Protein AF-A0A7Y0XCP3-F1 (afdb_monomer_lite)

InterPro domains:
  IPR005636 DTW [PF03942] (1-82)

Sequence (82 aa):
IILQHTSEEHRPLGTARILNLSLDNCICLIGEDFSCDDVLNHLLADESYQHFVLYPSEGSRCISEITQASHSVSKKIRLILL

Secondary structure (DSSP, 8-state):
-EEE-GGGTT-TT-HHHHHHHH-TT--EEE-S--TT-HHHHHHHT-TTEEEEE-TTSTT---HHHHHHHTTT--PEEEEEB-

Radius of gyration: 13.82 Å; chains: 1; bounding box: 35×28×33 Å

Organism: Vibrio parahaemolyticus (NCBI:txid670)

pLDDT: mean 82.32, std 10.82, range [57.34, 95.31]

Structure (mmCIF, N/CA/C/O backbone):
data_AF-A0A7Y0XCP3-F1
#
_entry.id   AF-A0A7Y0XCP3-F1
#
loop_
_atom_site.group_PDB
_atom_site.id
_atom_site.type_symbol
_atom_site.label_atom_id
_atom_site.label_alt_id
_atom_site.label_comp_id
_atom_site.label_asym_id
_atom_site.label_entity_id
_atom_site.label_seq_id
_atom_site.pdbx_PDB_ins_code
_atom_site.Cartn_x
_atom_site.Cartn_y
_atom_site.Cartn_z
_atom_site.occupancy
_atom_site.B_iso_or_equiv
_atom_site.auth_seq_id
_atom_site.auth_comp_id
_atom_site.auth_asym_id
_atom_site.auth_atom_id
_atom_site.pdbx_PDB_model_num
ATOM 1 N N . ILE A 1 1 ? -0.521 -1.211 1.537 1.00 92.56 1 ILE A N 1
ATOM 2 C CA . ILE A 1 1 ? -0.316 -0.911 0.107 1.00 92.56 1 ILE A CA 1
ATOM 3 C C . ILE A 1 1 ? 0.962 -0.104 0.019 1.00 92.56 1 ILE A C 1
ATOM 5 O O . ILE A 1 1 ? 1.102 0.849 0.771 1.00 92.56 1 ILE A O 1
ATOM 9 N N . ILE A 1 2 ? 1.897 -0.533 -0.812 1.00 91.69 2 ILE A N 1
ATOM 10 C CA . ILE A 1 2 ? 3.136 0.179 -1.110 1.00 91.69 2 ILE A CA 1
ATOM 11 C C . ILE A 1 2 ? 3.000 0.623 -2.562 1.00 91.69 2 ILE A C 1
ATOM 13 O O . ILE A 1 2 ? 2.780 -0.220 -3.428 1.00 91.69 2 ILE A O 1
ATOM 17 N N . LEU A 1 3 ? 3.049 1.924 -2.807 1.00 91.19 3 LEU A N 1
ATOM 18 C CA . LEU A 1 3 ? 3.086 2.505 -4.140 1.00 91.19 3 LEU A CA 1
ATOM 19 C C . LEU A 1 3 ? 4.548 2.824 -4.427 1.00 91.19 3 LEU A C 1
ATOM 21 O O . LEU A 1 3 ? 5.162 3.571 -3.679 1.00 91.19 3 LEU A O 1
ATOM 25 N N . GLN A 1 4 ? 5.122 2.202 -5.449 1.00 90.00 4 GLN A N 1
ATOM 26 C CA . GLN A 1 4 ? 6.534 2.337 -5.785 1.00 90.00 4 GLN A CA 1
ATOM 27 C C . GLN A 1 4 ? 6.680 2.959 -7.170 1.00 90.00 4 GLN A C 1
ATOM 29 O O . GLN A 1 4 ? 6.084 2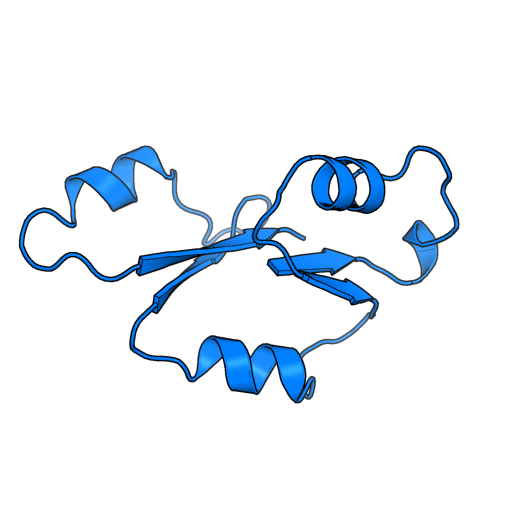.487 -8.138 1.00 90.00 4 GLN A O 1
ATOM 34 N N . HIS A 1 5 ? 7.528 3.978 -7.291 1.00 88.94 5 HIS A N 1
ATOM 35 C CA . HIS A 1 5 ? 7.809 4.566 -8.594 1.00 88.94 5 HIS A CA 1
ATOM 36 C C . HIS A 1 5 ? 8.650 3.615 -9.467 1.00 88.94 5 HIS A C 1
ATOM 38 O O . HIS A 1 5 ? 9.559 2.935 -8.983 1.00 88.94 5 HIS A O 1
ATOM 44 N N . THR A 1 6 ? 8.406 3.591 -10.780 1.00 88.44 6 THR A N 1
ATOM 45 C CA . THR A 1 6 ? 9.110 2.711 -11.744 1.00 88.44 6 THR A CA 1
ATOM 46 C C . THR A 1 6 ? 10.636 2.878 -11.713 1.00 88.44 6 THR A C 1
ATOM 48 O O . THR A 1 6 ? 11.388 1.916 -11.865 1.00 88.44 6 THR A O 1
ATOM 51 N N . SER A 1 7 ? 11.123 4.092 -11.438 1.00 86.56 7 SER A N 1
ATOM 52 C CA . SER A 1 7 ? 12.559 4.397 -11.300 1.00 86.56 7 SER A CA 1
ATOM 53 C C . SER A 1 7 ? 13.233 3.744 -10.082 1.00 86.56 7 SER A C 1
ATOM 55 O O . SER A 1 7 ? 14.465 3.693 -10.004 1.00 86.56 7 SER A O 1
ATOM 57 N N . GLU A 1 8 ? 12.451 3.244 -9.126 1.00 83.12 8 GLU A N 1
ATOM 58 C CA . GLU A 1 8 ? 12.937 2.661 -7.877 1.00 83.12 8 GLU A CA 1
ATOM 59 C C . GLU A 1 8 ? 12.933 1.129 -7.892 1.00 83.12 8 GLU A C 1
ATOM 61 O O . GLU A 1 8 ? 13.605 0.519 -7.059 1.00 83.12 8 GLU A O 1
ATOM 66 N N . GLU A 1 9 ? 12.220 0.505 -8.835 1.00 79.69 9 GLU A N 1
ATOM 67 C CA . GLU A 1 9 ? 12.043 -0.953 -8.955 1.00 79.69 9 GLU A CA 1
ATOM 68 C C . GLU A 1 9 ? 13.382 -1.707 -8.967 1.00 79.69 9 GLU A C 1
ATOM 70 O O . GLU A 1 9 ? 13.584 -2.684 -8.244 1.00 79.69 9 GLU A O 1
ATOM 75 N N . HIS A 1 10 ? 14.344 -1.205 -9.741 1.00 76.88 10 HIS A N 1
ATOM 76 C CA . HIS A 1 10 ? 15.624 -1.872 -9.972 1.00 76.88 10 HIS A CA 1
ATOM 77 C C . HIS A 1 10 ? 16.684 -1.581 -8.903 1.00 76.88 10 HIS A C 1
ATOM 79 O O . HIS A 1 10 ? 17.835 -1.997 -9.048 1.00 76.88 10 HIS A O 1
ATOM 85 N N . ARG A 1 11 ? 16.340 -0.873 -7.819 1.00 75.31 11 ARG A N 1
ATOM 86 C CA . ARG A 1 11 ? 17.294 -0.590 -6.740 1.00 75.31 11 ARG A CA 1
ATOM 87 C C . ARG A 1 11 ? 17.352 -1.784 -5.779 1.00 75.31 11 ARG A C 1
ATOM 89 O O . ARG A 1 11 ? 16.400 -2.012 -5.033 1.00 75.31 11 ARG A O 1
ATOM 96 N N . PRO A 1 12 ? 18.469 -2.538 -5.710 1.00 59.50 12 PRO A N 1
ATOM 97 C CA . PRO A 1 12 ? 18.558 -3.744 -4.879 1.00 59.50 12 PRO A CA 1
ATOM 98 C C . PRO A 1 12 ? 18.415 -3.478 -3.368 1.00 59.50 12 PRO A C 1
ATOM 100 O O . PRO A 1 12 ? 18.104 -4.395 -2.610 1.00 59.50 12 PRO A O 1
ATOM 103 N N . LEU A 1 13 ? 18.598 -2.231 -2.930 1.00 68.62 13 LEU A N 1
ATOM 104 C CA . LEU A 1 13 ? 18.386 -1.775 -1.551 1.00 68.62 13 LEU A CA 1
ATOM 105 C C . LEU A 1 13 ? 17.157 -0.853 -1.422 1.00 68.62 13 LEU A C 1
ATOM 107 O O . LEU A 1 13 ? 17.086 -0.047 -0.500 1.00 68.62 13 LEU A O 1
ATOM 111 N N . GLY A 1 14 ? 16.211 -0.925 -2.363 1.00 73.19 14 GLY A N 1
ATOM 112 C CA . GLY A 1 14 ? 15.008 -0.095 -2.357 1.00 73.19 14 GLY A CA 1
ATOM 113 C C . GLY A 1 14 ? 14.095 -0.390 -1.163 1.00 73.19 14 GLY A C 1
ATOM 114 O O . GLY A 1 14 ? 13.828 -1.551 -0.843 1.00 73.19 14 GLY A O 1
ATOM 115 N N . THR A 1 15 ? 13.586 0.671 -0.533 1.00 79.56 15 THR A N 1
ATOM 116 C CA . THR A 1 15 ? 12.712 0.619 0.651 1.00 79.56 15 THR A CA 1
ATOM 117 C C . THR A 1 15 ? 11.478 -0.254 0.424 1.00 79.56 15 THR A C 1
ATOM 119 O O . THR A 1 15 ? 11.162 -1.093 1.266 1.00 79.56 15 THR A O 1
ATOM 122 N N . ALA A 1 16 ? 10.830 -0.143 -0.740 1.00 81.81 16 ALA A N 1
ATOM 123 C CA . ALA A 1 16 ? 9.659 -0.947 -1.090 1.00 81.81 16 ALA A CA 1
ATOM 124 C C . ALA A 1 16 ? 9.948 -2.458 -1.075 1.00 81.81 16 ALA A C 1
ATOM 126 O O . ALA A 1 16 ? 9.151 -3.239 -0.558 1.00 81.81 16 ALA A O 1
ATOM 127 N N . ARG A 1 17 ? 11.129 -2.877 -1.551 1.00 81.56 17 ARG A N 1
ATOM 128 C CA . ARG A 1 17 ? 11.529 -4.291 -1.566 1.00 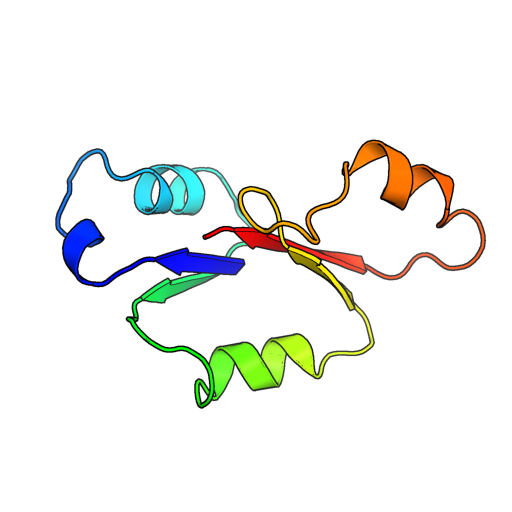81.56 17 ARG A CA 1
ATOM 129 C C . ARG A 1 17 ? 11.752 -4.834 -0.158 1.00 81.56 17 ARG A C 1
ATOM 131 O O . ARG A 1 17 ? 11.327 -5.945 0.138 1.00 81.56 17 ARG A O 1
ATOM 138 N N . ILE A 1 18 ? 12.388 -4.047 0.711 1.00 83.69 18 ILE A N 1
ATOM 139 C CA . ILE A 1 18 ? 12.590 -4.411 2.120 1.00 83.69 18 ILE A CA 1
ATOM 140 C C . ILE A 1 18 ? 11.238 -4.543 2.826 1.00 83.69 18 ILE A C 1
ATOM 142 O O . ILE A 1 18 ? 10.997 -5.543 3.497 1.00 83.69 18 ILE A O 1
ATOM 146 N N . LEU A 1 19 ? 10.337 -3.577 2.637 1.00 83.94 19 LEU A N 1
ATOM 147 C CA . LEU A 1 19 ? 9.003 -3.603 3.236 1.00 83.94 19 LEU A CA 1
ATOM 148 C C . LEU A 1 19 ? 8.183 -4.801 2.758 1.00 83.94 19 LEU A C 1
ATOM 150 O O . LEU A 1 19 ? 7.573 -5.477 3.581 1.00 83.94 19 LEU A O 1
ATOM 154 N N . ASN A 1 20 ? 8.226 -5.107 1.461 1.00 84.00 20 ASN A N 1
ATOM 155 C CA . ASN A 1 20 ? 7.506 -6.241 0.891 1.00 84.00 20 ASN A CA 1
ATOM 156 C C . ASN A 1 20 ? 7.991 -7.593 1.442 1.00 84.00 20 ASN A C 1
ATOM 158 O O . ASN A 1 20 ? 7.201 -8.513 1.604 1.00 84.00 20 ASN A O 1
ATOM 162 N N . LEU A 1 21 ? 9.283 -7.708 1.764 1.00 85.12 21 LEU A N 1
ATOM 163 C CA . LEU A 1 21 ? 9.850 -8.890 2.423 1.00 85.12 21 LEU A CA 1
ATOM 164 C C . LEU A 1 21 ? 9.593 -8.929 3.939 1.00 85.12 21 LEU A C 1
ATOM 166 O O . LEU A 1 21 ? 9.742 -9.984 4.545 1.00 85.12 21 LEU A O 1
ATOM 170 N N . SER A 1 22 ? 9.251 -7.794 4.555 1.00 88.19 22 SER A N 1
ATOM 171 C CA . SER A 1 22 ? 9.102 -7.672 6.014 1.00 88.19 22 SER A CA 1
ATOM 172 C C . SER A 1 22 ? 7.647 -7.698 6.486 1.00 88.19 22 SER A C 1
ATOM 174 O O . SER A 1 22 ? 7.403 -7.752 7.690 1.00 88.19 22 SER A O 1
ATOM 176 N N . LEU A 1 23 ? 6.679 -7.602 5.571 1.00 87.56 23 LEU A N 1
ATOM 177 C CA . LEU A 1 23 ? 5.258 -7.477 5.887 1.00 87.56 23 LEU A CA 1
ATOM 178 C C . LEU A 1 23 ? 4.450 -8.580 5.200 1.00 87.56 23 LEU A C 1
ATOM 180 O O . LEU A 1 23 ? 4.275 -8.560 3.985 1.00 87.56 23 LEU A O 1
ATOM 184 N N . ASP A 1 24 ? 3.852 -9.469 5.992 1.00 84.88 24 ASP A N 1
ATOM 185 C CA . ASP A 1 24 ? 3.055 -10.594 5.476 1.00 84.88 24 ASP A CA 1
ATOM 186 C C . ASP A 1 24 ? 1.761 -10.165 4.761 1.00 84.88 24 ASP A C 1
ATOM 188 O O . ASP A 1 24 ? 1.221 -10.897 3.938 1.00 84.88 24 ASP A O 1
ATOM 192 N N . ASN A 1 25 ? 1.237 -8.977 5.081 1.00 89.69 25 ASN A N 1
ATOM 193 C CA . ASN A 1 25 ? -0.047 -8.476 4.581 1.00 89.69 25 ASN A CA 1
ATOM 194 C C . ASN A 1 25 ? 0.133 -7.168 3.809 1.00 89.69 25 ASN 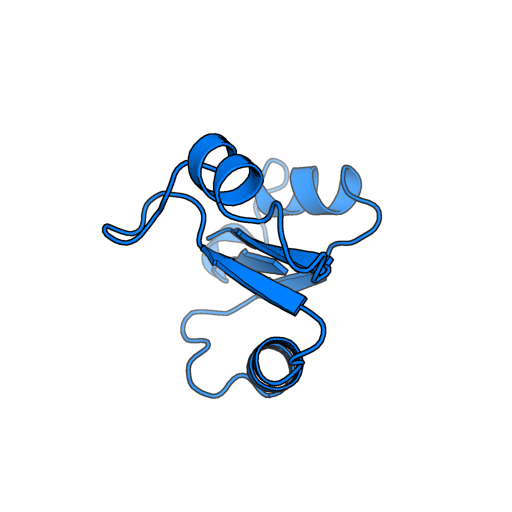A C 1
ATOM 196 O O . ASN A 1 25 ? -0.485 -6.145 4.125 1.00 89.69 25 ASN A O 1
ATOM 200 N N . CYS A 1 26 ? 1.017 -7.181 2.816 1.00 90.94 26 CYS A N 1
ATOM 201 C CA . CYS A 1 26 ? 1.231 -6.040 1.943 1.00 90.94 26 CYS A CA 1
ATOM 202 C C . CYS A 1 26 ? 1.058 -6.405 0.466 1.00 90.94 26 CYS A C 1
ATOM 204 O O . CYS A 1 26 ? 1.082 -7.564 0.065 1.00 90.94 26 CYS A O 1
ATOM 206 N N . ILE A 1 27 ? 0.831 -5.367 -0.329 1.00 92.50 27 ILE A N 1
ATOM 207 C CA . ILE A 1 27 ? 0.818 -5.417 -1.785 1.00 92.50 27 ILE A CA 1
ATOM 208 C C . ILE A 1 27 ? 1.681 -4.255 -2.255 1.00 92.50 27 ILE A C 1
ATOM 210 O O . ILE A 1 27 ? 1.536 -3.147 -1.724 1.00 92.50 27 ILE A O 1
ATOM 214 N N . CYS A 1 28 ? 2.578 -4.525 -3.198 1.00 91.31 28 CYS A N 1
ATOM 215 C CA . CYS A 1 28 ? 3.394 -3.518 -3.860 1.00 91.31 28 CYS A CA 1
ATOM 216 C C . CYS A 1 28 ? 2.840 -3.281 -5.268 1.00 91.31 28 CYS A C 1
ATOM 218 O O . CYS A 1 28 ? 2.706 -4.234 -6.036 1.00 91.31 28 CYS A O 1
ATOM 220 N N . LEU A 1 29 ? 2.495 -2.035 -5.580 1.00 92.69 29 LEU A N 1
ATOM 221 C CA . LEU A 1 29 ? 2.045 -1.592 -6.897 1.00 92.69 29 LEU A CA 1
ATOM 222 C C . LEU A 1 29 ? 3.116 -0.669 -7.473 1.00 92.69 29 LEU A C 1
ATOM 224 O O . LEU A 1 29 ? 3.555 0.256 -6.791 1.00 92.69 29 LEU A O 1
ATOM 228 N N . ILE A 1 30 ? 3.544 -0.928 -8.708 1.00 92.00 30 ILE A N 1
ATOM 229 C CA . ILE A 1 30 ? 4.623 -0.183 -9.363 1.00 92.00 30 ILE A CA 1
ATOM 230 C C . ILE A 1 30 ? 4.023 0.690 -10.463 1.00 92.00 30 ILE A C 1
ATOM 232 O O . ILE A 1 30 ? 3.348 0.178 -11.353 1.00 92.00 30 ILE A O 1
ATOM 236 N N . GLY A 1 31 ? 4.272 1.996 -10.411 1.00 90.50 31 GLY A N 1
ATOM 237 C CA . GLY A 1 31 ? 3.671 2.958 -11.332 1.00 90.50 31 GLY A CA 1
ATOM 238 C C . GLY A 1 31 ? 4.102 4.398 -11.061 1.00 90.50 31 GLY A C 1
ATOM 239 O O . GLY A 1 31 ? 4.740 4.690 -10.055 1.00 90.50 31 GLY A O 1
ATOM 240 N N . GLU A 1 32 ? 3.777 5.295 -11.988 1.00 88.31 32 GLU A N 1
ATOM 241 C CA . GLU A 1 32 ? 4.010 6.745 -11.857 1.00 88.31 32 GLU A CA 1
ATOM 242 C C . GLU A 1 32 ? 2.711 7.492 -11.511 1.00 88.31 32 GLU A C 1
ATOM 244 O O . GLU A 1 32 ? 2.714 8.380 -10.662 1.00 88.31 32 GLU A O 1
ATOM 249 N N . ASP A 1 33 ? 1.590 7.074 -12.107 1.00 90.62 33 ASP A N 1
ATOM 250 C CA . ASP A 1 33 ? 0.242 7.575 -11.834 1.00 90.62 33 ASP A CA 1
ATOM 251 C C . ASP A 1 33 ? -0.698 6.400 -11.529 1.00 90.62 33 ASP A C 1
ATOM 253 O O . ASP A 1 33 ? -0.819 5.467 -12.323 1.00 90.62 33 ASP A O 1
ATOM 257 N N . PHE A 1 34 ? -1.365 6.454 -10.374 1.00 91.31 34 PHE A N 1
ATOM 258 C CA . PHE A 1 34 ? -2.290 5.421 -9.898 1.00 91.31 34 PHE A CA 1
ATOM 259 C C . PHE A 1 34 ? -3.762 5.855 -9.954 1.00 91.31 34 PHE A C 1
ATOM 261 O O . PHE A 1 34 ? -4.633 5.143 -9.456 1.00 91.31 34 PHE A O 1
ATOM 268 N N . SER A 1 35 ? -4.066 7.009 -10.556 1.00 90.12 35 SER A N 1
ATOM 269 C CA . SER A 1 35 ? -5.429 7.562 -10.609 1.00 90.12 35 SER A CA 1
ATOM 270 C C . SER A 1 35 ? -6.436 6.595 -11.250 1.00 90.12 35 SER A C 1
ATOM 272 O O . SER A 1 35 ? -7.592 6.527 -10.833 1.00 90.12 35 SER A O 1
ATOM 274 N N . CYS A 1 36 ? -5.983 5.807 -12.229 1.00 92.50 36 CYS A N 1
ATOM 275 C CA . CYS A 1 36 ? -6.784 4.819 -12.955 1.00 92.50 36 CYS A CA 1
ATOM 276 C C . CYS A 1 36 ? -6.349 3.369 -12.674 1.00 92.50 36 CYS A C 1
ATOM 278 O O . CYS A 1 36 ? -6.624 2.488 -13.483 1.00 92.50 36 CYS A O 1
ATOM 280 N N . ASP A 1 37 ? -5.644 3.108 -11.570 1.00 95.19 37 ASP A N 1
ATOM 281 C CA . ASP A 1 37 ? -5.197 1.753 -11.242 1.00 95.19 37 ASP A CA 1
ATOM 282 C C . ASP A 1 37 ? -6.367 0.923 -10.688 1.00 95.19 37 ASP A C 1
ATOM 284 O O . ASP A 1 37 ? -6.890 1.191 -9.602 1.00 95.19 37 ASP A O 1
ATOM 288 N N . ASP A 1 38 ? -6.803 -0.081 -11.452 1.00 95.00 38 ASP A N 1
ATOM 289 C CA . ASP A 1 38 ? -7.957 -0.918 -11.104 1.00 95.00 38 ASP A CA 1
ATOM 290 C C . ASP A 1 38 ? -7.760 -1.667 -9.780 1.00 95.00 38 ASP A C 1
ATOM 292 O O . ASP A 1 38 ? -8.704 -1.816 -9.001 1.00 95.00 38 ASP A O 1
ATOM 296 N N . VAL A 1 39 ? -6.535 -2.123 -9.495 1.00 94.38 39 VAL A N 1
ATOM 297 C CA . VAL A 1 39 ? -6.224 -2.879 -8.276 1.00 94.38 39 VAL A CA 1
ATOM 298 C C . VAL A 1 39 ? -6.297 -1.956 -7.065 1.00 94.38 39 VAL A C 1
ATOM 300 O O . VAL A 1 39 ? -6.949 -2.289 -6.072 1.00 94.38 39 VAL A O 1
ATOM 303 N N . LEU A 1 40 ? -5.674 -0.780 -7.144 1.00 94.44 40 LEU A N 1
ATOM 304 C CA . LEU A 1 40 ? -5.722 0.224 -6.091 1.00 94.44 40 LEU A CA 1
ATOM 305 C C . LEU A 1 40 ? -7.157 0.685 -5.845 1.00 94.44 40 LEU A C 1
ATOM 307 O O . LEU A 1 40 ? -7.603 0.688 -4.700 1.00 94.44 40 LEU A O 1
ATOM 311 N N . ASN A 1 41 ? -7.896 1.026 -6.898 1.00 94.88 41 ASN A N 1
ATOM 312 C CA . ASN A 1 41 ? -9.268 1.508 -6.779 1.00 94.88 41 ASN A CA 1
ATOM 313 C C . ASN A 1 41 ? -10.205 0.434 -6.212 1.00 94.88 41 ASN A C 1
ATOM 315 O O . ASN A 1 41 ? -11.028 0.736 -5.347 1.00 94.88 41 ASN A O 1
ATOM 319 N N . HIS A 1 42 ? -10.034 -0.832 -6.607 1.00 95.31 42 HIS A N 1
ATOM 320 C CA . HIS A 1 42 ? -10.771 -1.948 -6.015 1.00 95.31 42 HIS A CA 1
ATOM 321 C C . HIS A 1 42 ? -10.476 -2.102 -4.518 1.00 95.31 42 HIS A C 1
ATOM 323 O O . HIS A 1 42 ? -11.388 -2.291 -3.714 1.00 95.31 42 HIS A O 1
ATOM 329 N N . LEU A 1 43 ? -9.207 -1.970 -4.122 1.00 93.94 43 LEU A N 1
ATOM 330 C CA . LEU A 1 43 ? -8.818 -1.985 -2.717 1.00 93.94 43 LEU A CA 1
ATOM 331 C C . LEU A 1 43 ? -9.443 -0.800 -1.963 1.00 93.94 43 LEU A C 1
ATOM 333 O O . LEU A 1 43 ? -10.005 -0.991 -0.886 1.00 93.94 43 LEU A O 1
ATOM 337 N N . LEU A 1 44 ? -9.372 0.415 -2.497 1.00 92.75 44 LEU A N 1
ATOM 338 C CA . LEU A 1 44 ? -9.916 1.607 -1.842 1.00 92.75 44 LEU A CA 1
ATOM 339 C C . LEU A 1 44 ? -11.445 1.561 -1.686 1.00 92.75 44 LEU A C 1
ATOM 341 O O . LEU A 1 44 ? -11.963 2.073 -0.694 1.00 92.75 44 LEU A O 1
ATOM 345 N N . ALA A 1 45 ? -12.153 0.898 -2.602 1.00 93.75 45 ALA A N 1
ATOM 346 C CA . ALA A 1 45 ? -13.602 0.706 -2.534 1.00 93.75 45 ALA A CA 1
ATOM 347 C C . ALA A 1 45 ? -14.060 -0.253 -1.412 1.00 93.75 45 ALA A C 1
ATOM 349 O O . ALA A 1 45 ? -15.247 -0.314 -1.099 1.00 93.75 45 ALA A O 1
ATOM 350 N N . ASP A 1 46 ? -13.144 -1.002 -0.792 1.00 93.25 46 ASP A N 1
ATOM 351 C CA . ASP A 1 46 ? -13.459 -1.931 0.295 1.00 93.25 46 ASP A CA 1
ATOM 352 C C . ASP A 1 46 ? -13.759 -1.189 1.612 1.00 93.25 46 ASP A C 1
ATOM 354 O O . ASP A 1 46 ? -12.856 -0.808 2.365 1.00 93.25 46 ASP A O 1
ATOM 358 N N . GLU A 1 47 ? -15.050 -1.025 1.913 1.00 89.62 47 GLU A N 1
ATOM 359 C CA . GLU A 1 47 ? -15.551 -0.327 3.105 1.00 89.62 47 GLU A CA 1
ATOM 360 C C . GLU A 1 47 ? -15.282 -1.053 4.433 1.00 89.62 47 GLU A C 1
ATOM 362 O O . GLU A 1 47 ? -15.482 -0.467 5.509 1.00 89.62 47 GLU A O 1
ATOM 367 N N . SER A 1 48 ? -14.844 -2.319 4.388 1.00 90.06 48 SER A N 1
ATOM 368 C CA . SER A 1 48 ? -14.446 -3.063 5.590 1.00 90.06 48 SER A CA 1
ATOM 369 C C . SER A 1 48 ? -13.116 -2.564 6.164 1.00 90.06 48 SER A C 1
ATOM 371 O O . SER A 1 48 ? -12.805 -2.818 7.337 1.00 90.06 48 SER A O 1
ATOM 373 N N . TYR A 1 49 ? -12.369 -1.801 5.360 1.00 90.19 49 TYR A N 1
ATOM 374 C CA . TYR A 1 49 ? -11.131 -1.159 5.754 1.00 90.1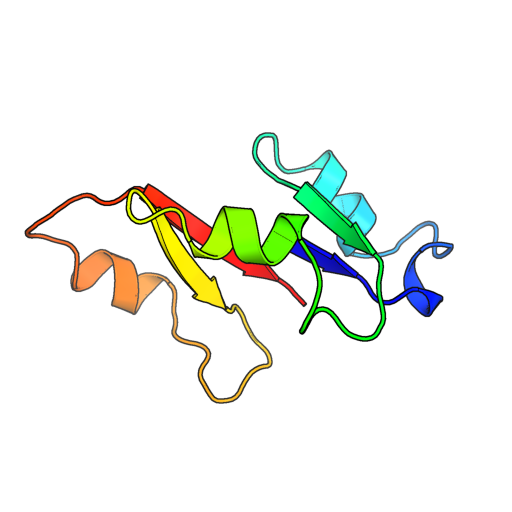9 49 TYR A CA 1
ATOM 375 C C . TYR A 1 49 ? -11.294 0.351 5.901 1.00 90.19 49 TYR A C 1
ATOM 377 O O . TYR A 1 49 ? -12.076 1.008 5.219 1.00 90.19 49 TYR A O 1
ATOM 385 N N . GLN A 1 50 ? -10.500 0.905 6.806 1.00 88.25 50 GLN A N 1
ATOM 386 C CA . GLN A 1 50 ? -10.237 2.326 6.894 1.00 88.25 50 GLN A CA 1
ATOM 387 C C . GLN A 1 50 ? -8.834 2.584 6.350 1.00 88.25 50 GLN A C 1
ATOM 389 O O . GLN A 1 50 ? -7.847 2.045 6.865 1.00 88.25 50 GLN A O 1
ATOM 394 N N . HIS A 1 51 ? -8.765 3.370 5.278 1.00 88.38 51 HIS A N 1
ATOM 395 C CA . HIS A 1 51 ? -7.531 3.626 4.538 1.00 88.38 51 HIS A CA 1
ATOM 396 C C . HIS A 1 51 ? -6.831 4.880 5.059 1.00 88.38 51 HIS A C 1
ATOM 398 O O . HIS A 1 51 ? -7.478 5.901 5.293 1.00 88.38 51 HIS A O 1
ATOM 404 N N . PHE A 1 52 ? -5.509 4.816 5.203 1.00 85.31 52 PHE A N 1
ATOM 405 C CA . PHE A 1 52 ? -4.683 5.948 5.622 1.00 85.31 52 PHE A CA 1
ATOM 406 C C . PHE A 1 52 ? -3.407 6.037 4.800 1.00 85.31 52 PHE A C 1
ATOM 408 O O . PHE A 1 52 ? -2.737 5.028 4.580 1.00 85.31 52 PHE A O 1
ATOM 415 N N . VAL A 1 53 ? -3.050 7.257 4.406 1.00 84.0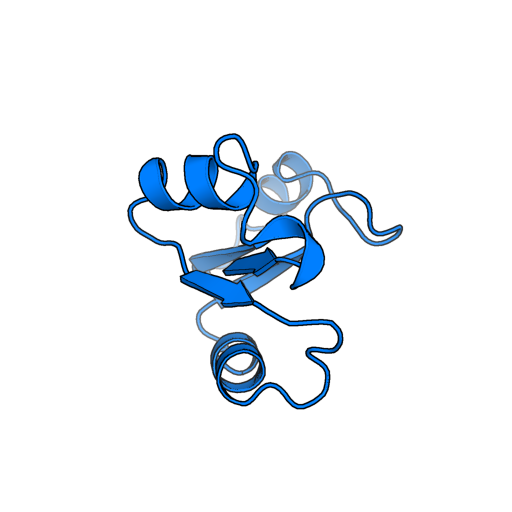0 53 VAL A N 1
ATOM 416 C CA . VAL A 1 53 ? -1.778 7.566 3.749 1.00 84.00 53 VAL A CA 1
ATOM 417 C C . VAL A 1 53 ? -0.757 7.947 4.816 1.00 84.00 53 VAL A C 1
ATOM 419 O O . VAL A 1 53 ? -1.022 8.805 5.662 1.00 84.00 53 VAL A O 1
ATOM 422 N N . LEU A 1 54 ? 0.393 7.279 4.797 1.00 78.44 54 LEU A N 1
ATOM 423 C CA . LEU A 1 54 ? 1.541 7.637 5.622 1.00 78.44 54 LEU A CA 1
ATOM 424 C C . LEU A 1 54 ? 2.375 8.727 4.923 1.00 78.44 54 LEU A C 1
ATOM 426 O O . LEU A 1 54 ? 2.297 8.900 3.710 1.00 78.44 54 LEU A O 1
ATOM 430 N N . TYR A 1 55 ? 3.141 9.477 5.720 1.00 70.31 55 TYR A N 1
ATOM 431 C CA . TYR A 1 55 ? 4.052 10.557 5.297 1.00 70.31 55 TYR A CA 1
ATOM 432 C C . TYR A 1 55 ? 4.802 10.235 3.976 1.00 70.31 55 TYR A C 1
ATOM 434 O O . TYR A 1 55 ? 5.209 9.082 3.827 1.00 70.31 55 TYR A O 1
ATOM 442 N N . PRO A 1 56 ? 5.034 11.197 3.042 1.00 62.38 56 PRO A N 1
ATOM 443 C CA . PRO A 1 56 ? 5.106 12.654 3.243 1.00 62.38 56 PRO A CA 1
ATOM 444 C C . PRO A 1 56 ? 3.923 13.515 2.781 1.00 62.38 56 PRO A C 1
ATOM 446 O O . PRO A 1 56 ? 4.105 14.716 2.595 1.00 62.38 56 PRO A O 1
ATOM 449 N N . SER A 1 57 ? 2.714 12.980 2.594 1.00 69.88 57 SER A N 1
ATOM 450 C CA . SER A 1 57 ? 1.597 13.847 2.173 1.00 69.88 57 SER A CA 1
ATOM 451 C C . SER A 1 57 ? 1.208 14.863 3.264 1.00 69.88 57 SER A C 1
ATOM 453 O O . SER A 1 57 ? 1.214 14.525 4.449 1.00 69.88 57 SER A O 1
ATOM 455 N N . GLU A 1 58 ? 0.815 16.085 2.892 1.00 68.56 58 GLU A N 1
ATOM 456 C CA . GLU A 1 58 ? 0.348 17.114 3.846 1.00 68.56 58 GLU A CA 1
ATOM 457 C C . GLU A 1 58 ? -0.897 16.678 4.644 1.00 68.56 58 GLU A C 1
ATOM 459 O O . GLU A 1 58 ? -1.141 17.165 5.744 1.00 68.56 58 GLU A O 1
ATOM 464 N N . GLY A 1 59 ? -1.669 15.721 4.118 1.00 70.44 59 GLY A N 1
ATOM 465 C CA . GLY A 1 59 ? -2.813 15.113 4.801 1.00 70.44 59 GLY A CA 1
ATOM 466 C C . GLY A 1 59 ? -2.463 13.947 5.734 1.00 70.44 59 GLY A C 1
ATOM 467 O O . GLY A 1 59 ? -3.372 13.347 6.313 1.00 70.44 59 GLY A O 1
ATOM 468 N N . SER A 1 60 ? -1.181 13.593 5.874 1.00 69.94 60 SER A N 1
ATOM 469 C CA . SER A 1 60 ? -0.749 12.449 6.686 1.00 69.94 60 SER A CA 1
ATOM 470 C C . SER A 1 60 ? -1.029 12.700 8.166 1.00 69.94 60 SER A C 1
ATOM 472 O O . SER A 1 60 ? -0.659 13.739 8.711 1.00 69.94 60 SER A O 1
ATOM 474 N N . ARG A 1 61 ? -1.647 11.726 8.839 1.00 69.56 61 ARG A N 1
ATOM 475 C CA . ARG A 1 61 ? -1.899 11.768 10.287 1.00 69.56 61 ARG A CA 1
ATOM 476 C C . ARG A 1 61 ? -1.053 10.746 11.020 1.00 69.56 61 ARG A C 1
ATOM 478 O O . ARG A 1 61 ? -0.725 9.690 10.476 1.00 69.56 61 ARG A O 1
ATOM 485 N N . CYS A 1 62 ? -0.728 11.042 12.274 1.00 75.31 62 CYS A N 1
ATOM 486 C CA . CYS A 1 62 ? -0.021 10.092 13.114 1.00 75.31 62 CYS A CA 1
ATOM 487 C C . CYS A 1 62 ? -0.930 8.893 13.422 1.00 75.31 62 CYS A C 1
ATOM 489 O O . CYS A 1 62 ? -2.089 9.058 13.804 1.00 75.31 62 CYS A O 1
ATOM 491 N N . ILE A 1 63 ? -0.406 7.670 13.295 1.00 71.81 63 ILE A N 1
ATOM 492 C CA . ILE A 1 63 ? -1.183 6.446 13.552 1.00 71.81 63 ILE A CA 1
ATOM 493 C C . ILE A 1 63 ? -1.744 6.398 14.980 1.00 71.81 63 ILE A C 1
ATOM 495 O O . ILE A 1 63 ? -2.829 5.868 15.209 1.00 71.81 63 ILE A O 1
ATOM 499 N N . SER A 1 64 ? -1.041 7.017 15.929 1.00 74.50 64 SER A N 1
ATOM 500 C CA . SER A 1 64 ? -1.458 7.167 17.324 1.00 74.50 64 SER A CA 1
ATOM 501 C C . SER A 1 64 ? -2.780 7.926 17.468 1.00 74.50 64 SER A C 1
ATOM 503 O O . SER A 1 64 ? -3.577 7.615 18.346 1.00 74.50 64 SER A O 1
ATOM 505 N N . GLU A 1 65 ? -3.029 8.914 16.606 1.00 74.88 65 GLU A N 1
ATOM 506 C CA . GLU A 1 65 ? -4.255 9.725 16.627 1.00 74.88 65 GLU A CA 1
ATOM 507 C C . GLU A 1 65 ? -5.450 8.929 16.087 1.00 74.88 65 GLU A C 1
ATOM 509 O O . GLU A 1 65 ? -6.585 9.077 16.542 1.00 74.88 65 GLU A O 1
ATOM 514 N N . ILE A 1 66 ? -5.185 8.038 15.131 1.00 72.19 66 ILE A N 1
ATOM 515 C CA . ILE A 1 66 ? -6.184 7.184 14.487 1.00 72.19 66 ILE A CA 1
ATOM 516 C C . ILE A 1 66 ? -6.684 6.107 15.454 1.00 72.19 66 ILE A C 1
ATOM 518 O O . ILE A 1 66 ? -7.891 5.885 15.581 1.00 72.19 66 ILE A O 1
ATOM 522 N N . THR A 1 67 ? -5.770 5.441 16.160 1.00 69.31 67 THR A N 1
ATOM 523 C CA . THR A 1 67 ? -6.122 4.362 17.095 1.00 69.31 67 THR A CA 1
ATOM 524 C C . THR A 1 67 ? -6.921 4.874 18.293 1.00 69.31 67 THR A C 1
ATOM 526 O O . THR A 1 67 ? -7.806 4.174 18.781 1.00 69.31 67 THR A O 1
ATOM 529 N N . GLN A 1 68 ? -6.691 6.118 18.723 1.00 65.50 68 GLN A N 1
ATOM 530 C CA . GLN A 1 68 ? -7.442 6.748 19.811 1.00 65.50 68 GLN A CA 1
ATOM 531 C C . GLN A 1 68 ? -8.889 7.082 19.419 1.00 65.50 68 GLN A C 1
ATOM 533 O O . GLN A 1 68 ? -9.804 6.827 20.204 1.00 65.50 68 GLN A O 1
ATOM 538 N N . ALA A 1 69 ? -9.111 7.580 18.199 1.00 61.22 69 ALA A N 1
ATOM 539 C CA . ALA A 1 69 ? -10.437 7.961 17.703 1.00 61.22 69 ALA A CA 1
ATOM 540 C C . ALA A 1 69 ? -11.363 6.765 17.392 1.00 61.22 69 ALA A C 1
ATOM 542 O O . ALA A 1 69 ? -12.579 6.928 17.307 1.00 61.22 69 ALA A O 1
ATOM 543 N N . SER A 1 70 ? -10.806 5.561 17.238 1.00 57.56 70 SER A N 1
ATOM 544 C CA . SER A 1 70 ? -11.509 4.375 16.719 1.00 57.56 70 SER A CA 1
ATOM 545 C C . SER A 1 70 ? -12.195 3.508 17.791 1.00 57.56 70 SER A C 1
ATOM 547 O O . SER A 1 70 ? -12.573 2.371 17.514 1.00 57.56 70 SER A O 1
ATOM 549 N N . HIS A 1 71 ? -12.382 4.016 19.015 1.00 57.38 71 HIS A N 1
ATOM 550 C CA . HIS A 1 71 ? -12.901 3.248 20.163 1.00 57.38 71 HIS A CA 1
ATOM 551 C C . HIS A 1 71 ? -14.353 2.734 20.028 1.00 57.38 71 HIS A C 1
ATOM 553 O O . HIS A 1 71 ? -14.805 1.992 20.897 1.00 57.38 71 HIS A O 1
ATOM 559 N N . SER A 1 72 ? -15.095 3.097 18.976 1.00 57.62 72 SER A N 1
ATOM 560 C CA . SER A 1 72 ? -16.523 2.769 18.832 1.00 57.62 72 SER A CA 1
ATOM 561 C C . SER A 1 72 ? -16.874 1.796 17.696 1.00 57.62 72 SER A C 1
ATOM 563 O O . SER A 1 72 ? -17.923 1.162 17.783 1.00 57.62 72 SER A O 1
ATOM 565 N N . VAL A 1 73 ? -16.031 1.606 16.668 1.00 57.34 73 VAL A N 1
ATOM 566 C CA . VAL A 1 73 ? -16.245 0.616 15.586 1.00 57.34 73 VAL A CA 1
ATOM 567 C C . VAL A 1 73 ? -14.889 0.141 15.038 1.00 57.34 73 VAL A C 1
ATOM 569 O O . VAL A 1 73 ? -14.184 0.900 14.377 1.00 57.34 73 VAL A O 1
ATOM 572 N N . SER A 1 74 ? -14.513 -1.121 15.277 1.00 67.75 74 SER A N 1
ATOM 573 C CA . SER A 1 74 ? -13.251 -1.702 14.781 1.00 67.75 74 SER A CA 1
ATOM 574 C C . SER A 1 74 ? -13.325 -2.070 13.294 1.00 67.75 74 SER A C 1
ATOM 576 O O . SER A 1 74 ? -13.506 -3.237 12.945 1.00 67.75 74 SER A O 1
ATOM 578 N N . LYS A 1 75 ? -13.165 -1.094 12.395 1.00 79.06 75 LYS A N 1
ATOM 579 C CA . LYS A 1 75 ? -12.812 -1.389 10.995 1.00 79.06 75 LYS A CA 1
ATOM 580 C C . LYS A 1 75 ? -11.344 -1.814 10.904 1.00 79.06 75 LYS A C 1
ATOM 582 O O . LYS A 1 75 ? -10.512 -1.361 11.691 1.00 79.06 75 LYS A O 1
ATOM 587 N N . LYS A 1 76 ? -11.008 -2.690 9.951 1.00 88.00 76 LYS A N 1
ATOM 588 C CA . LYS A 1 76 ? -9.606 -3.075 9.716 1.00 88.00 76 LYS A CA 1
ATOM 589 C C . LYS A 1 76 ? -8.837 -1.867 9.183 1.00 88.00 76 LYS A C 1
ATOM 591 O O . LYS A 1 76 ? -9.370 -1.091 8.402 1.00 88.00 76 LYS A O 1
ATOM 596 N N . ILE A 1 77 ? -7.578 -1.705 9.569 1.00 87.50 77 ILE A N 1
ATOM 597 C CA . ILE A 1 77 ? -6.756 -0.586 9.094 1.00 87.50 77 ILE A CA 1
ATOM 598 C C . ILE A 1 77 ? -5.991 -1.018 7.843 1.00 87.50 77 ILE A C 1
ATOM 600 O O . ILE A 1 77 ? -5.398 -2.098 7.818 1.00 87.50 77 ILE A O 1
ATOM 604 N N . ARG A 1 78 ? -5.978 -0.167 6.813 1.00 90.31 78 ARG A N 1
ATOM 605 C CA . ARG A 1 78 ? -5.122 -0.324 5.635 1.00 90.31 78 ARG A CA 1
ATOM 606 C C . ARG A 1 78 ? -4.228 0.899 5.484 1.00 90.31 78 ARG A C 1
ATOM 608 O O . ARG A 1 78 ? -4.709 2.020 5.359 1.00 90.31 78 ARG A O 1
ATOM 615 N N . LEU A 1 79 ? -2.920 0.672 5.500 1.00 89.12 79 LEU A N 1
ATOM 616 C CA 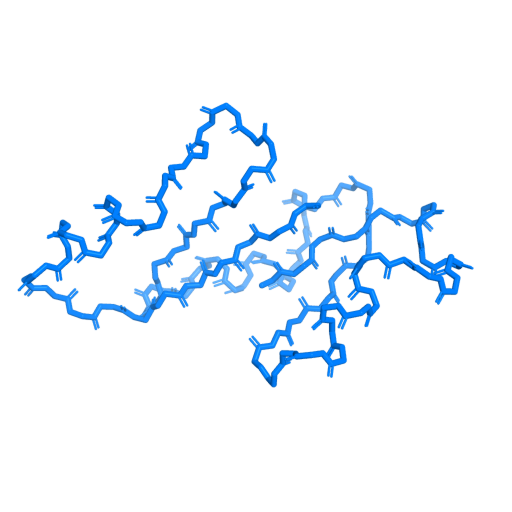. LEU A 1 79 ? -1.919 1.727 5.358 1.00 89.12 79 LEU A CA 1
ATOM 617 C C . LEU A 1 79 ? -1.424 1.790 3.913 1.00 89.12 79 LEU A C 1
ATOM 619 O O . LEU A 1 79 ? -1.221 0.747 3.284 1.00 89.12 79 LEU A O 1
ATOM 623 N N . ILE A 1 80 ? -1.228 3.002 3.408 1.00 89.50 80 ILE A N 1
ATOM 624 C CA . ILE A 1 80 ? -0.696 3.308 2.081 1.00 89.50 80 ILE A CA 1
ATOM 625 C C . ILE A 1 80 ? 0.636 4.034 2.276 1.00 89.50 80 ILE A C 1
ATOM 627 O O . ILE A 1 80 ? 0.687 5.046 2.975 1.00 89.50 80 ILE A O 1
ATOM 631 N N . LEU A 1 81 ? 1.699 3.482 1.698 1.00 86.50 81 LEU A N 1
ATOM 632 C CA . LEU A 1 81 ? 3.052 4.034 1.700 1.00 86.50 81 LEU A CA 1
ATOM 633 C C . LEU A 1 81 ? 3.419 4.446 0.274 1.00 86.50 81 LEU A C 1
ATOM 635 O O . LEU A 1 81 ? 3.062 3.726 -0.659 1.00 86.50 81 LEU A O 1
ATOM 639 N N . LEU A 1 82 ? 4.101 5.583 0.149 1.00 81.56 82 LEU A N 1
ATOM 640 C CA . LEU A 1 82 ? 4.608 6.176 -1.090 1.00 81.56 82 LEU A CA 1
ATOM 641 C C . LEU A 1 82 ? 6.134 6.048 -1.154 1.00 81.56 82 LEU A C 1
ATOM 643 O O . LEU A 1 82 ? 6.751 5.964 -0.062 1.00 81.56 82 LEU A O 1
#

Foldseek 3Di:
DEEAEPVQVPPPPGPLVVVVVVDPPDDYDYYDDCPPPPVVVVVVPPPLEDEAEDDDDPPHDDVVVVVVVCPPPDRHYHYYYD